Protein 7L7W (pdb70)

B-factor: mean 72.78, std 14.43, range [41.67, 129.22]

Structure (mmCIF, N/CA/C/O backbone):
data_7L7W
#
_entry.id   7L7W
#
_cell.length_a   114.257
_cell.length_b   114.257
_cell.length_c   59.855
_cell.angle_alpha   90.000
_cell.angle_beta   90.000
_cell.angle_gamma   120.000
#
_symmetry.space_group_name_H-M   'H 3'
#
loop_
_entity.id
_entity.type
_entity.pdbx_description
1 polymer 'Probable disease resistance protein At5g66900'
2 non-polymer 'NICKEL (II) ION'
3 water water
#
loop_
_atom_site.group_PDB
_atom_site.id
_atom_site.type_symbol
_atom_site.label_atom_id
_atom_site.label_alt_id
_atom_site.label_comp_id
_atom_site.label_asym_id
_atom_site.label_entity_id
_atom_site.label_seq_id
_atom_site.pdbx_PDB_ins_code
_atom_site.Cartn_x
_atom_site.Cartn_y
_atom_site.Cartn_z
_atom_site.occupancy
_atom_site.B_iso_or_equiv
_atom_site.auth_seq_id
_atom_site.auth_comp_id
_atom_site.auth_asym_id
_atom_site.auth_atom_id
_atom_site.pdbx_PDB_model_num
ATOM 1 N N . SER A 1 14 ? -42.107 24.699 12.901 1.00 96.81 11 SER A N 1
ATOM 2 C CA . SER A 1 14 ? -42.164 23.398 13.568 1.00 109.45 11 SER A CA 1
ATOM 3 C C . SER A 1 14 ? -41.972 22.192 12.603 1.00 110.63 11 SER A C 1
ATOM 4 O O . SER A 1 14 ? -42.089 21.031 13.027 1.00 107.70 11 SER A O 1
ATOM 7 N N . ILE A 1 15 ? -41.647 22.464 11.330 1.00 108.47 12 ILE A N 1
ATOM 8 C CA . ILE A 1 15 ? -41.237 21.431 10.370 1.00 112.31 12 ILE A CA 1
ATOM 9 C C . ILE A 1 15 ? -40.090 21.983 9.523 1.00 111.73 12 ILE A C 1
ATOM 10 O O . ILE A 1 15 ? -40.114 23.151 9.121 1.00 106.38 12 ILE A O 1
ATOM 15 N N . GLY A 1 16 ? -39.082 21.154 9.266 1.00 112.71 13 GLY A N 1
ATOM 16 C CA . GLY A 1 16 ? -37.866 21.628 8.632 1.00 100.49 13 GLY A CA 1
ATOM 17 C C . GLY A 1 16 ? -37.234 20.601 7.714 1.00 103.01 13 GLY A C 1
ATOM 18 O O . GLY A 1 16 ? -37.286 19.391 7.955 1.00 103.51 13 GLY A O 1
ATOM 19 N N . GLU A 1 17 ? -36.631 21.114 6.648 1.00 100.08 14 GLU A N 1
ATOM 20 C CA . GLU A 1 17 ? -35.811 20.315 5.754 1.00 100.43 14 GLU A CA 1
ATOM 21 C C . GLU A 1 17 ? -34.424 20.143 6.385 1.00 108.49 14 GLU A C 1
ATOM 22 O O . GLU A 1 17 ? -33.798 21.125 6.807 1.00 101.81 14 GLU A O 1
ATOM 28 N N . ALA A 1 18 ? -33.959 18.888 6.464 1.00 102.33 15 ALA A N 1
ATOM 29 C CA . ALA A 1 18 ? -32.831 18.508 7.316 1.00 93.03 15 ALA A CA 1
ATOM 30 C C . ALA A 1 18 ? -31.486 18.793 6.655 1.00 91.30 15 ALA A C 1
ATOM 31 O O . ALA A 1 18 ? -31.222 18.327 5.545 1.00 94.68 15 ALA A O 1
ATOM 33 N N . VAL A 1 19 ? -30.619 19.529 7.349 1.00 87.54 16 VAL A N 1
ATOM 34 C CA . VAL A 1 19 ? -29.296 19.840 6.814 1.00 86.33 16 VAL A CA 1
ATOM 35 C C . VAL A 1 19 ? -28.195 19.590 7.852 1.00 85.41 16 VAL A C 1
ATOM 36 O O . VAL A 1 19 ? -27.263 18.828 7.583 1.00 77.89 16 VAL A O 1
ATOM 40 N N . PHE A 1 20 ? -28.270 20.213 9.038 1.00 83.14 17 PHE A N 1
ATOM 41 C CA . PHE A 1 20 ? -27.370 19.818 10.128 1.00 72.57 17 PHE A CA 1
ATOM 42 C C . PHE A 1 20 ? -27.488 18.328 10.410 1.00 72.04 17 PHE A C 1
ATOM 43 O O . PHE A 1 20 ? -26.481 17.616 10.496 1.00 78.49 17 PHE A O 1
ATOM 51 N N . SER A 1 21 ? -28.721 17.842 10.558 1.00 72.72 18 SER A N 1
ATOM 52 C CA . SER A 1 21 ? -28.942 16.447 10.902 1.00 72.93 18 SER A CA 1
ATOM 53 C C . SER A 1 21 ? -28.599 15.519 9.742 1.00 74.39 18 SER A C 1
ATOM 54 O O . SER A 1 21 ? -28.167 14.380 9.968 1.00 68.06 18 SER A O 1
ATOM 57 N N . LYS A 1 22 ? -28.733 15.996 8.502 1.00 69.09 19 LYS A N 1
ATOM 58 C CA . LYS A 1 22 ? -28.342 15.183 7.352 1.00 70.57 19 LYS A CA 1
ATOM 59 C C . LYS A 1 22 ? -26.823 14.997 7.306 1.00 75.52 19 LYS A C 1
ATOM 60 O O . LYS A 1 22 ? -26.305 13.865 7.186 1.00 74.88 19 LYS A O 1
ATOM 66 N N . LEU A 1 23 ? -26.095 16.108 7.425 1.00 67.70 20 LEU A N 1
ATOM 67 C CA . LEU A 1 23 ? -24.645 16.058 7.483 1.00 72.51 20 LEU A CA 1
ATOM 68 C C . LEU A 1 23 ? -24.144 15.299 8.709 1.00 72.00 20 LEU A C 1
ATOM 69 O O . LEU A 1 23 ? -23.053 14.729 8.670 1.00 69.17 20 LEU A O 1
ATOM 74 N N . LEU A 1 24 ? -24.921 15.248 9.791 1.00 67.11 21 LEU A N 1
ATOM 75 C CA . LEU A 1 24 ? -24.470 14.459 10.934 1.00 61.93 21 LEU A CA 1
ATOM 76 C C . LEU A 1 24 ? -24.726 12.965 10.734 1.00 68.56 21 LEU A C 1
ATOM 77 O O . LEU A 1 24 ? -23.916 12.131 11.161 1.00 70.37 21 LEU A O 1
ATOM 82 N N . LYS A 1 25 ? -25.849 12.603 10.107 1.00 64.80 22 LYS A N 1
ATOM 83 C CA . LYS A 1 25 ? -26.118 11.196 9.863 1.00 67.94 22 LYS A CA 1
ATOM 84 C C . LYS A 1 25 ? -25.080 10.601 8.925 1.00 72.85 22 LYS A C 1
ATOM 85 O O . LYS A 1 25 ? -24.699 9.426 9.077 1.00 71.60 22 LYS A O 1
ATOM 91 N N . VAL A 1 26 ? -24.603 11.392 7.958 1.00 63.83 23 VAL A N 1
ATOM 92 C CA . VAL A 1 26 ? -23.550 10.878 7.082 1.00 64.88 23 VAL A CA 1
ATOM 93 C C . VAL A 1 26 ? -22.311 10.520 7.898 1.00 71.23 23 VAL A C 1
ATOM 94 O O . VAL A 1 26 ? -21.724 9.437 7.744 1.00 68.73 23 VAL A O 1
ATOM 98 N N . VAL A 1 27 ? -21.902 11.431 8.784 1.00 61.46 24 VAL A N 1
ATOM 99 C CA . VAL A 1 27 ? -20.690 11.227 9.568 1.00 66.26 24 VAL A CA 1
ATOM 100 C C . VAL A 1 27 ? -20.854 10.028 10.502 1.00 66.47 24 VAL A C 1
ATOM 101 O O . VAL A 1 27 ? -19.899 9.271 10.738 1.00 58.13 24 VAL A O 1
ATOM 105 N N . ILE A 1 28 ? -22.072 9.816 11.018 1.00 64.08 25 ILE A N 1
ATOM 106 C CA . ILE A 1 28 ? -22.302 8.660 11.879 1.00 61.93 25 ILE A CA 1
ATOM 107 C C . ILE A 1 28 ? -22.175 7.376 11.078 1.00 69.11 25 ILE A C 1
ATOM 108 O O . ILE A 1 28 ? -21.470 6.436 11.484 1.00 62.59 25 ILE A O 1
ATOM 113 N N A ASP A 1 29 ? -22.830 7.311 9.918 0.75 68.04 26 ASP A N 1
ATOM 114 N N B ASP A 1 29 ? -22.866 7.291 9.935 0.25 67.88 26 ASP A N 1
ATOM 115 C CA A ASP A 1 29 ? -22.806 6.081 9.138 0.75 66.11 26 ASP A CA 1
ATOM 116 C CA B ASP A 1 29 ? -22.803 6.078 9.125 0.25 66.47 26 ASP A CA 1
ATOM 117 C C A ASP A 1 29 ? -21.406 5.759 8.646 0.75 65.74 26 ASP A C 1
ATOM 118 C C B ASP A 1 29 ? -21.366 5.757 8.743 0.25 66.93 26 ASP A C 1
ATOM 119 O O A ASP A 1 29 ? -21.068 4.581 8.476 0.75 66.78 26 ASP A O 1
ATOM 120 O O B ASP A 1 29 ? -20.955 4.591 8.762 0.25 66.41 26 ASP A O 1
ATOM 129 N N . GLU A 1 30 ? -20.579 6.783 8.418 1.00 65.38 27 GLU A N 1
ATOM 130 C CA . GLU A 1 30 ? -19.195 6.537 8.031 1.00 63.29 27 GLU A CA 1
ATOM 131 C C . GLU A 1 30 ? -18.346 6.107 9.221 1.00 60.78 27 GLU A C 1
ATOM 132 O O . GLU A 1 30 ? -17.469 5.253 9.073 1.00 57.35 27 GLU A O 1
ATOM 138 N N . ALA A 1 31 ? -18.562 6.702 10.398 1.00 61.23 28 ALA A N 1
ATOM 139 C CA . ALA A 1 31 ? -17.747 6.328 11.551 1.00 53.12 28 ALA A CA 1
ATOM 140 C C . ALA A 1 31 ? -18.058 4.915 12.003 1.00 61.16 28 ALA A C 1
ATOM 141 O O . ALA A 1 31 ? -17.157 4.178 12.416 1.00 61.83 28 ALA A O 1
ATOM 143 N N . LYS A 1 32 ? -19.335 4.522 11.942 1.00 64.79 29 LYS A N 1
ATOM 144 C CA . LYS A 1 32 ? -19.732 3.217 12.455 1.00 60.42 29 LYS A CA 1
ATOM 145 C C . LYS A 1 32 ? -18.978 2.088 11.750 1.00 66.86 29 LYS A C 1
ATOM 146 O O . LYS A 1 32 ? -18.710 1.045 12.365 1.00 62.33 29 LYS A O 1
ATOM 152 N N . LYS A 1 33 ? -18.573 2.306 10.488 1.00 58.28 30 LYS A N 1
ATOM 153 C CA . LYS A 1 33 ? -17.923 1.264 9.697 1.00 56.73 30 LYS A CA 1
ATOM 154 C C . LYS A 1 33 ? -16.624 0.765 10.337 1.00 68.70 30 LYS A C 1
ATOM 155 O O . LYS A 1 33 ? -16.240 -0.389 10.124 1.00 78.31 30 LYS A O 1
ATOM 161 N N . PHE A 1 34 ? -15.935 1.600 11.120 1.00 66.93 31 PHE A N 1
ATOM 162 C CA . PHE A 1 34 ? -14.641 1.224 11.710 1.00 62.89 31 PHE A CA 1
ATOM 163 C C . PHE A 1 34 ? -14.837 0.577 13.086 1.00 61.87 31 PHE A C 1
ATOM 164 O O . PHE A 1 34 ? -14.363 1.073 14.116 1.00 64.33 31 PHE A O 1
ATOM 172 N N . LYS A 1 35 ? -15.544 -0.561 13.088 1.00 66.01 32 LYS A N 1
ATOM 173 C CA . LYS A 1 35 ? -15.911 -1.206 14.348 1.00 63.44 32 LYS A CA 1
ATOM 174 C C . LYS A 1 35 ? -14.692 -1.510 15.209 1.00 63.50 32 LYS A C 1
ATOM 175 O O . LYS A 1 35 ? -14.727 -1.314 16.431 1.00 60.76 32 LYS A O 1
ATOM 181 N N . ALA A 1 36 ? -13.586 -1.942 14.588 1.00 62.07 33 ALA A N 1
ATOM 182 C CA . ALA A 1 36 ? -12.407 -2.329 15.363 1.00 55.20 33 ALA A CA 1
ATOM 183 C C . ALA A 1 36 ? -11.826 -1.168 16.158 1.00 57.39 33 ALA A C 1
ATOM 184 O O . ALA A 1 36 ? -11.266 -1.389 17.238 1.00 56.73 33 ALA A O 1
ATOM 186 N N . PHE A 1 37 ? -11.972 0.074 15.665 1.00 59.08 34 PHE A N 1
ATOM 187 C CA . PHE A 1 37 ? -11.345 1.259 16.266 1.00 57.88 34 PHE A CA 1
ATOM 188 C C . PHE A 1 37 ? -12.386 1.973 17.121 1.00 60.17 34 PHE A C 1
ATOM 189 O O . PHE A 1 37 ? -13.267 2.666 16.604 1.00 61.67 34 PHE A O 1
ATOM 197 N N . LYS A 1 38 ? -12.276 1.812 18.436 1.00 60.29 35 LYS A N 1
ATOM 198 C CA . LYS A 1 38 ? -13.371 2.191 19.323 1.00 60.35 35 LYS A CA 1
ATOM 199 C C . LYS A 1 38 ? -13.541 3.695 19.519 1.00 65.45 35 LYS A C 1
ATOM 200 O O . LYS A 1 38 ? -14.689 4.144 19.643 1.00 63.57 35 LYS A O 1
ATOM 206 N N . PRO A 1 39 ? -12.467 4.508 19.583 1.00 64.76 36 PRO A N 1
ATOM 207 C CA . PRO A 1 39 ? -12.679 5.969 19.668 1.00 54.25 36 PRO A CA 1
ATOM 208 C C . PRO A 1 39 ? -13.594 6.500 18.584 1.00 56.64 36 PRO A C 1
ATOM 209 O O . PRO A 1 39 ? -14.318 7.479 18.809 1.00 57.51 36 PRO A O 1
ATOM 213 N N . LEU A 1 40 ? -13.603 5.871 17.412 1.00 56.42 37 LEU A N 1
ATOM 214 C CA . LEU A 1 40 ? -14.552 6.260 16.381 1.00 56.01 37 LEU A CA 1
ATOM 215 C C . LEU A 1 40 ? -15.908 5.585 16.590 1.00 63.55 37 LEU A C 1
ATOM 216 O O . LEU A 1 40 ? -16.910 6.259 16.852 1.00 63.32 3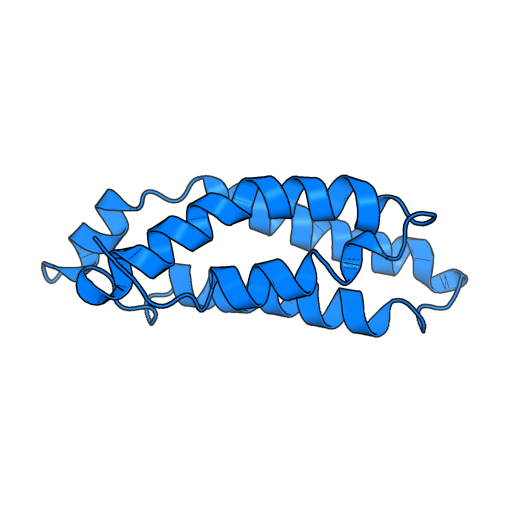7 LEU A O 1
ATOM 221 N N . SER A 1 41 ? -15.950 4.249 16.504 1.00 63.94 38 SER A N 1
ATOM 222 C CA . SER A 1 41 ? -17.210 3.523 16.342 1.00 59.39 38 SER A CA 1
ATOM 223 C C . SER A 1 41 ? -17.989 3.350 17.639 1.00 58.16 38 SER A C 1
ATOM 224 O O . SER A 1 41 ? -19.188 3.046 17.591 1.00 63.74 38 SER A O 1
ATOM 227 N N . LYS A 1 42 ? -17.349 3.524 18.789 1.00 58.30 39 LYS A N 1
ATOM 228 C CA . LYS A 1 42 ? -18.082 3.503 20.045 1.00 60.02 39 LYS A CA 1
ATOM 229 C C . LYS A 1 42 ? -18.202 4.934 20.569 1.00 68.97 39 LYS A C 1
ATOM 230 O O . LYS A 1 42 ? -19.306 5.489 20.621 1.00 73.37 39 LYS A O 1
ATOM 236 N N . ASP A 1 43 ? -17.067 5.557 20.903 1.00 62.31 40 ASP A N 1
ATOM 237 C CA . ASP A 1 43 ? -17.085 6.822 21.638 1.00 68.38 40 ASP A CA 1
ATOM 238 C C . ASP A 1 43 ? -17.655 7.966 20.797 1.00 70.51 40 ASP A C 1
ATOM 239 O O . ASP A 1 43 ? -18.579 8.680 21.230 1.00 73.76 40 ASP A O 1
ATOM 244 N N . LEU A 1 44 ? -17.129 8.151 19.586 1.00 63.88 41 LEU A N 1
ATOM 245 C CA . LEU A 1 44 ? -17.578 9.281 18.792 1.00 57.43 41 LEU A CA 1
ATOM 246 C C . LEU A 1 44 ? -19.004 9.075 18.288 1.00 66.40 41 LEU A C 1
ATOM 247 O O . LEU A 1 44 ? -19.794 10.027 18.289 1.00 68.93 41 LEU A O 1
ATOM 252 N N . VAL A 1 45 ? -19.380 7.854 17.877 1.00 59.59 42 VAL A N 1
ATOM 253 C CA . VAL A 1 45 ? -20.754 7.729 17.399 1.00 65.82 42 VAL A CA 1
ATOM 254 C C . VAL A 1 45 ? -21.730 7.798 18.566 1.00 70.92 42 VAL A C 1
ATOM 255 O O . VAL A 1 45 ? -22.866 8.246 18.390 1.00 70.49 42 VAL A O 1
ATOM 259 N N . SER A 1 46 ? -21.316 7.422 19.778 1.00 63.80 43 SER A N 1
ATOM 260 C CA . SER A 1 46 ? -22.229 7.601 20.903 1.00 59.31 43 SER A CA 1
ATOM 261 C C . SER A 1 46 ? -22.487 9.084 21.149 1.00 64.53 43 SER A C 1
ATOM 262 O O . SER A 1 46 ? -23.643 9.511 21.319 1.00 70.01 43 SER A O 1
ATOM 265 N N . THR A 1 47 ? -21.419 9.893 21.168 1.00 60.36 44 THR A N 1
ATOM 266 C CA . THR A 1 47 ? -21.627 11.326 21.327 1.00 64.08 44 THR A CA 1
ATOM 267 C C . THR A 1 47 ? -22.464 11.901 20.189 1.00 63.16 44 THR A C 1
ATOM 268 O O . THR A 1 47 ? -23.392 12.682 20.425 1.00 62.25 44 THR A O 1
ATOM 272 N N . MET A 1 48 ? -22.174 11.495 18.954 1.00 63.98 45 MET A N 1
ATOM 273 C CA . MET A 1 48 ? -22.910 12.022 17.809 1.00 67.34 45 MET A CA 1
ATOM 274 C C . MET A 1 48 ? -24.372 11.576 17.815 1.00 65.52 45 MET A C 1
ATOM 275 O O . MET A 1 48 ? -25.240 12.298 17.318 1.00 67.60 45 MET A O 1
ATOM 280 N N . GLU A 1 49 ? -24.673 10.412 18.381 1.00 70.47 46 GLU A N 1
ATOM 281 C CA . GLU A 1 49 ? -26.056 9.975 18.448 1.00 64.58 46 GLU A CA 1
ATOM 282 C C . GLU A 1 49 ? -26.810 10.704 19.548 1.00 63.37 46 GLU A C 1
ATOM 283 O O . GLU A 1 49 ? -28.027 10.894 19.429 1.00 60.73 46 GLU A O 1
ATOM 289 N N . ILE A 1 50 ? -26.106 11.124 20.606 1.00 58.21 47 ILE A N 1
ATOM 290 C CA . ILE A 1 50 ? -26.694 12.069 21.561 1.00 59.66 47 ILE A CA 1
ATOM 291 C C . ILE A 1 50 ? -27.013 13.394 20.872 1.00 68.75 47 ILE A C 1
ATOM 292 O O . ILE A 1 50 ? -28.088 13.978 21.056 1.00 65.78 47 ILE A O 1
ATOM 297 N N . LEU A 1 51 ? -26.052 13.913 20.107 1.00 68.72 48 LEU A N 1
ATOM 298 C CA . LEU A 1 51 ? -26.226 15.216 19.477 1.00 66.91 48 LEU A CA 1
ATOM 299 C C . LEU A 1 51 ? -27.255 15.194 18.345 1.00 64.90 48 LEU A C 1
ATOM 300 O O . LEU A 1 51 ? -27.805 16.246 18.008 1.00 59.76 48 LEU A O 1
ATOM 305 N N . PHE A 1 52 ? -27.536 14.022 17.771 1.00 62.45 49 PHE A N 1
ATOM 306 C CA . PHE A 1 52 ? -28.365 13.942 16.568 1.00 67.58 49 PHE A CA 1
ATOM 307 C C . PHE A 1 52 ? -29.793 14.472 16.732 1.00 68.81 49 PHE A C 1
ATOM 308 O O . PHE A 1 52 ? -30.275 15.171 15.822 1.00 65.15 49 PHE A O 1
ATOM 316 N N . PRO A 1 53 ? -30.530 14.163 17.801 1.00 61.84 50 PRO A N 1
ATOM 317 C CA . PRO A 1 53 ? -31.881 14.733 17.910 1.00 71.25 50 PRO A CA 1
ATOM 318 C C . PRO A 1 53 ? -31.861 16.245 18.063 1.00 71.18 50 PRO A C 1
ATOM 319 O O . PRO A 1 53 ? -32.776 16.939 17.593 1.00 71.81 50 PRO A O 1
ATOM 323 N N . LEU A 1 54 ? -30.834 16.776 18.721 1.00 67.05 51 LEU A N 1
ATOM 324 C CA . LEU A 1 54 ? -30.702 18.222 18.837 1.00 66.74 51 LEU A CA 1
ATOM 325 C C . LEU A 1 54 ? -30.514 18.863 17.467 1.00 67.59 51 LEU A C 1
ATOM 326 O O . LEU A 1 54 ? -31.053 19.945 17.198 1.00 73.30 51 LEU A O 1
ATOM 331 N N . THR A 1 55 ? -29.786 18.187 16.572 1.00 69.14 52 THR A N 1
ATOM 332 C CA . THR A 1 55 ? -29.693 18.655 15.193 1.00 70.14 52 THR A CA 1
ATOM 333 C C . THR A 1 55 ? -31.031 18.544 14.498 1.00 66.96 52 THR A C 1
ATOM 334 O O . THR A 1 55 ? -31.383 19.399 13.688 1.00 78.28 52 THR A O 1
ATOM 338 N N . GLN A 1 56 ? -31.796 17.500 14.790 1.00 71.55 53 GLN A N 1
ATOM 339 C CA . GLN A 1 56 ? -33.099 17.395 14.145 1.00 71.99 5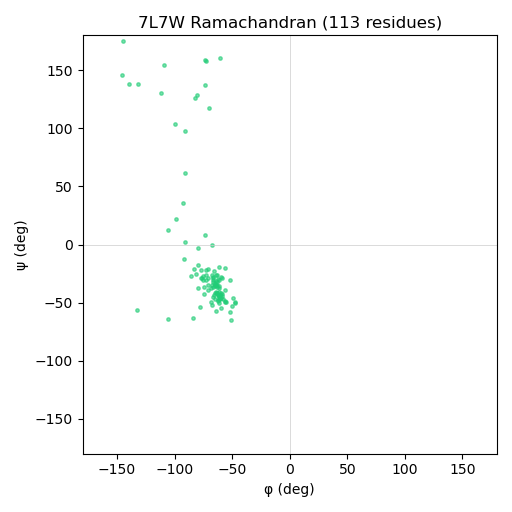3 GLN A CA 1
ATOM 340 C C . GLN A 1 56 ? -33.985 18.580 14.510 1.00 74.65 53 GLN A C 1
ATOM 341 O O . GLN A 1 56 ? -34.602 19.205 13.637 1.00 72.40 53 GLN A O 1
ATOM 347 N N . LYS A 1 57 ? -34.049 18.918 15.799 1.00 70.79 54 LYS A N 1
ATOM 348 C CA . LYS A 1 57 ? -34.958 19.987 16.186 1.00 79.47 54 LYS A CA 1
ATOM 349 C C . LYS A 1 57 ? -34.403 21.368 15.856 1.00 79.90 54 LYS A C 1
ATOM 350 O O . LYS A 1 57 ? -35.192 22.304 15.705 1.00 79.22 54 LYS A O 1
ATOM 356 N N . ILE A 1 58 ? -33.081 21.515 15.699 1.00 76.28 55 ILE A N 1
ATOM 357 C CA . ILE A 1 58 ? -32.546 22.754 15.131 1.00 71.94 55 ILE A CA 1
ATOM 358 C C . ILE A 1 58 ? -32.970 22.910 13.674 1.00 75.54 55 ILE A C 1
ATOM 359 O O . ILE A 1 58 ? -33.353 24.005 13.242 1.00 83.27 55 ILE A O 1
ATOM 364 N N . ASP A 1 59 ? -32.906 21.829 12.889 1.00 76.08 56 ASP A N 1
ATOM 365 C CA . ASP A 1 59 ? -33.367 21.914 11.503 1.00 83.91 56 ASP A CA 1
ATOM 366 C C . ASP A 1 59 ? -34.868 22.143 11.400 1.00 84.16 56 ASP A C 1
ATOM 367 O O . ASP A 1 59 ? -35.332 22.738 10.424 1.00 85.91 56 ASP A O 1
ATOM 372 N N . SER A 1 60 ? -35.650 21.619 12.343 1.00 79.70 57 SER A N 1
ATOM 373 C CA . SER A 1 60 ? -37.085 21.865 12.298 1.00 79.50 57 SER A CA 1
ATOM 374 C C . SER A 1 60 ? -37.391 23.330 12.554 1.00 84.41 57 SER A C 1
ATOM 375 O O . SER A 1 60 ? -38.405 23.836 12.076 1.00 87.90 57 SER A O 1
ATOM 378 N N . MET A 1 61 ? -36.516 24.029 13.279 1.00 77.01 58 MET A N 1
ATOM 379 C C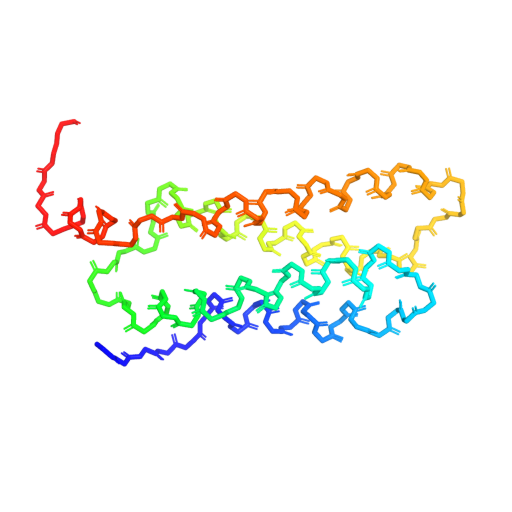A . MET A 1 61 ? -36.695 25.436 13.601 1.00 71.23 58 MET A CA 1
ATOM 380 C C . MET A 1 61 ? -36.021 26.360 12.607 1.00 74.28 58 MET A C 1
ATOM 381 O O . MET A 1 61 ? -35.522 27.418 13.003 1.00 79.09 58 MET A O 1
ATOM 386 N N . GLN A 1 62 ? -36.010 26.011 11.322 1.00 79.45 59 GLN A N 1
ATOM 387 C CA . GLN A 1 62 ? -35.238 26.795 10.363 1.00 86.28 59 GLN A CA 1
ATOM 388 C C . GLN A 1 62 ? -35.778 28.210 10.192 1.00 89.99 59 GLN A C 1
ATOM 389 O O . GLN A 1 62 ? -35.028 29.102 9.773 1.00 85.97 59 GLN A O 1
ATOM 395 N N . LYS A 1 63 ? -37.054 28.436 10.515 1.00 91.34 60 LYS A N 1
ATOM 396 C CA . LYS A 1 63 ? -37.625 29.780 10.444 1.00 94.64 60 LYS A CA 1
ATOM 397 C C . LYS A 1 63 ? -37.213 30.633 11.646 1.00 89.56 60 LYS A C 1
ATOM 398 O O . LYS A 1 63 ? -36.677 31.736 11.484 1.00 90.53 60 LYS A O 1
ATOM 404 N N . GLU A 1 64 ? -37.460 30.131 12.861 1.00 84.38 61 GLU A N 1
ATOM 405 C CA . GLU A 1 64 ? -37.187 30.875 14.087 1.00 86.30 61 GLU A CA 1
ATOM 406 C C . GLU A 1 64 ? -35.709 31.160 14.301 1.00 84.86 61 GLU A C 1
ATOM 407 O O . GLU A 1 64 ? -35.373 32.123 15.001 1.00 79.90 61 GLU A O 1
ATOM 413 N N . LEU A 1 65 ? -34.823 30.338 13.751 1.00 82.66 62 LEU A N 1
ATOM 414 C CA . LEU A 1 65 ? -33.391 30.563 13.847 1.00 80.31 62 LEU A CA 1
ATOM 415 C C . LEU A 1 65 ? -32.849 30.976 12.490 1.00 77.77 62 LEU A C 1
ATOM 416 O O . LEU A 1 65 ? -33.428 30.658 11.448 1.00 86.94 62 LEU A O 1
ATOM 421 N N . ASP A 1 66 ? -31.741 31.696 12.508 1.00 69.04 63 ASP A N 1
ATOM 422 C CA . ASP A 1 66 ? -30.902 31.827 11.330 1.00 85.48 63 ASP A CA 1
ATOM 423 C C . ASP A 1 66 ? -29.594 31.103 11.616 1.00 92.53 63 ASP A C 1
ATOM 424 O O . ASP A 1 66 ? -28.971 31.304 12.671 1.00 89.22 63 ASP A O 1
ATOM 429 N N . PHE A 1 67 ? -29.194 30.257 10.693 1.00 88.63 64 PHE A N 1
ATOM 430 C CA . PHE A 1 67 ? -28.021 29.454 10.966 1.00 86.72 64 PHE A CA 1
ATOM 431 C C . PHE A 1 67 ? -26.699 30.261 10.896 1.00 85.48 64 PHE A C 1
ATOM 432 O O . PHE A 1 67 ? -25.616 29.668 11.001 1.00 89.13 64 PHE A O 1
ATOM 440 N N . GLY A 1 68 ? -26.733 31.590 10.767 1.00 83.99 65 GLY A N 1
ATOM 441 C CA . GLY A 1 68 ? -25.500 32.347 10.682 1.00 76.01 65 GLY A CA 1
ATOM 442 C C . GLY A 1 68 ? -24.869 32.676 12.014 1.00 76.49 65 GLY A C 1
ATOM 443 O O . GLY A 1 68 ? -23.671 32.964 12.062 1.00 76.60 65 GLY A O 1
ATOM 444 N N . VAL A 1 69 ? -25.640 32.648 13.101 1.00 83.33 66 VAL A N 1
ATOM 445 C CA . VAL A 1 69 ? -25.081 33.055 14.388 1.00 78.24 66 VAL A CA 1
ATOM 446 C C . VAL A 1 69 ? -23.899 32.166 14.775 1.00 71.66 66 VAL A C 1
ATOM 447 O O . VAL A 1 69 ? -23.732 31.048 14.271 1.00 72.85 66 VAL A O 1
ATOM 451 N N . LYS A 1 70 ? -23.076 32.677 15.699 1.00 72.12 67 LYS A N 1
ATOM 452 C CA . LYS A 1 70 ? -21.781 32.060 15.980 1.00 71.81 67 LYS A CA 1
ATOM 453 C C . LYS A 1 70 ? -21.928 30.654 16.553 1.00 78.17 67 LYS A C 1
ATOM 454 O O . LYS A 1 70 ? -21.086 29.785 16.289 1.00 79.65 67 LYS A O 1
ATOM 460 N N . GLU A 1 71 ? -22.997 30.396 17.305 1.00 77.87 68 GLU A N 1
ATOM 461 C CA . GLU A 1 71 ? -23.202 29.055 17.833 1.00 76.29 68 GLU A CA 1
ATOM 462 C C . GLU A 1 71 ? -23.477 28.061 16.710 1.00 75.50 68 GLU A C 1
ATOM 463 O O . GLU A 1 71 ? -22.871 26.987 16.669 1.00 78.15 68 GLU A O 1
ATOM 469 N N . LEU A 1 72 ? -24.345 28.414 15.759 1.00 72.21 69 LEU A N 1
ATOM 470 C CA . LEU A 1 72 ? -24.667 27.471 14.687 1.00 75.32 69 LEU A CA 1
ATOM 471 C C . LEU A 1 72 ? -23.547 27.374 13.647 1.00 76.27 69 LEU A C 1
ATOM 472 O O . LEU A 1 72 ? -23.353 26.316 13.028 1.00 77.17 69 LEU A O 1
ATOM 477 N N . LYS A 1 73 ? -22.777 28.445 13.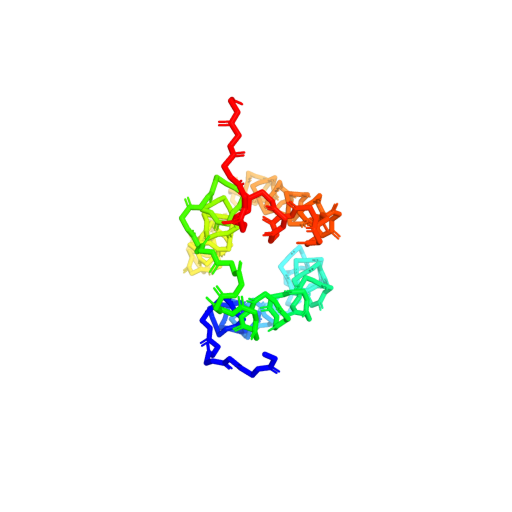468 1.00 77.09 70 LYS A N 1
ATOM 478 C CA . LYS A 1 73 ? -21.601 28.344 12.622 1.00 79.19 70 LYS A CA 1
ATOM 479 C C . LYS A 1 73 ? -20.556 27.430 13.259 1.00 76.01 70 LYS A C 1
ATOM 480 O O . LYS A 1 73 ? -19.891 26.659 12.553 1.00 75.94 70 LYS A O 1
ATOM 486 N N . GLU A 1 74 ? -20.441 27.442 14.592 1.00 70.14 71 GLU A N 1
ATOM 487 C CA . GLU A 1 74 ? -19.512 26.514 15.227 1.00 72.89 71 GLU A CA 1
ATOM 488 C C . GLU A 1 74 ? -20.056 25.087 15.253 1.00 75.50 71 GLU A C 1
ATOM 489 O O . GLU A 1 74 ? -19.272 24.135 15.262 1.00 77.29 71 GLU A O 1
ATOM 495 N N . LEU A 1 75 ? -21.378 24.908 15.259 1.00 73.14 72 LEU A N 1
ATOM 496 C CA . LEU A 1 75 ? -21.932 23.569 15.079 1.00 68.71 72 LEU A CA 1
ATOM 497 C C . LEU A 1 75 ? -21.550 23.015 13.714 1.00 72.08 72 LEU A C 1
ATOM 498 O O . LEU A 1 75 ? -21.097 21.862 13.597 1.00 68.43 72 LEU A O 1
ATOM 503 N N . ARG A 1 76 ? -21.759 23.824 12.665 1.00 67.42 73 ARG A N 1
ATOM 504 C CA . ARG A 1 76 ? -21.277 23.491 11.327 1.00 67.78 73 ARG A CA 1
ATOM 505 C C . ARG A 1 76 ? -19.813 23.043 11.368 1.00 74.66 73 ARG A C 1
ATOM 506 O O . ARG A 1 76 ? -19.459 21.962 10.873 1.00 66.80 73 ARG A O 1
ATOM 514 N N . ASP A 1 77 ? -18.961 23.844 12.013 1.00 68.25 74 ASP A N 1
ATOM 515 C CA . ASP A 1 77 ? -17.522 23.610 11.946 1.00 70.85 74 ASP A CA 1
ATOM 516 C C . ASP A 1 77 ? -17.093 22.387 12.753 1.00 71.81 74 ASP A C 1
ATOM 517 O O . ASP A 1 77 ? -16.118 21.706 12.384 1.00 64.04 74 ASP A O 1
ATOM 522 N N . THR A 1 78 ? -17.808 22.074 13.841 1.00 60.90 75 THR A N 1
ATOM 523 C CA . THR A 1 78 ? -17.457 20.889 14.613 1.00 64.94 75 THR A CA 1
ATOM 524 C C . THR A 1 78 ? -17.889 19.620 13.890 1.00 59.65 75 THR A C 1
ATOM 525 O O . THR A 1 78 ? -17.115 18.648 13.813 1.00 60.76 75 THR A O 1
ATOM 529 N N . ILE A 1 79 ? -19.097 19.625 13.314 1.00 65.32 76 ILE A N 1
ATOM 530 C CA . ILE A 1 79 ? -19.523 18.471 12.526 1.00 62.79 76 ILE A CA 1
ATOM 531 C C . ILE A 1 79 ? -18.608 18.288 11.319 1.00 65.16 76 ILE A C 1
ATOM 532 O O . ILE A 1 79 ? -18.325 17.156 10.906 1.00 60.47 76 ILE A O 1
ATOM 537 N N . GLU A 1 80 ? -18.076 19.388 10.767 1.00 68.16 77 GLU A N 1
ATOM 538 C CA . GLU A 1 80 ? -17.177 19.255 9.624 1.00 62.19 77 GLU A CA 1
ATOM 539 C C . GLU A 1 80 ? -15.795 18.760 10.034 1.00 61.80 77 GLU A C 1
ATOM 5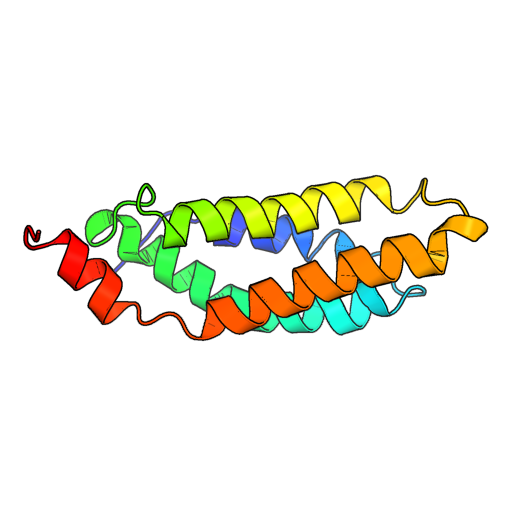40 O O . GLU A 1 80 ? -15.138 18.057 9.253 1.00 63.34 77 GLU A O 1
ATOM 546 N N . ARG A 1 81 ? -15.336 19.087 11.246 1.00 59.40 78 ARG A N 1
ATOM 547 C CA . ARG A 1 81 ? -14.110 18.450 11.728 1.00 51.32 78 ARG A CA 1
ATOM 548 C C . ARG A 1 81 ? -14.307 16.945 11.907 1.00 65.66 78 ARG A C 1
ATOM 549 O O . ARG A 1 81 ? -13.435 16.148 11.532 1.00 60.12 78 ARG A O 1
ATOM 557 N N . ALA A 1 82 ? -15.457 16.529 12.458 1.00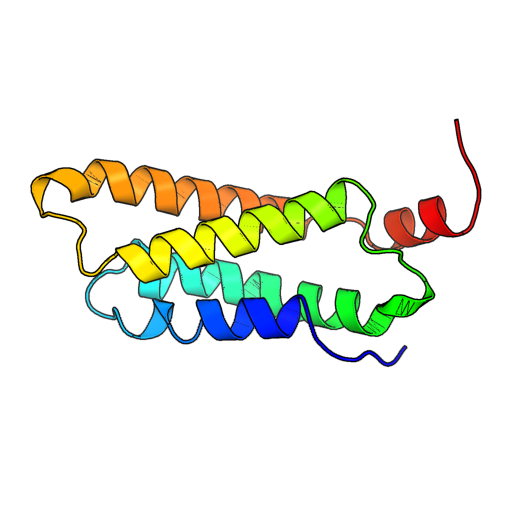 65.60 79 ALA A N 1
ATOM 558 C CA . ALA A 1 82 ? -15.716 15.092 12.526 1.00 59.38 79 ALA A CA 1
ATOM 559 C C . ALA A 1 82 ? -15.711 14.476 11.131 1.00 59.04 79 ALA A C 1
ATOM 560 O O . ALA A 1 82 ? -15.139 13.400 10.923 1.00 60.13 79 ALA A O 1
ATOM 562 N N . ASP A 1 83 ? -16.322 15.155 10.158 1.00 58.83 80 ASP A N 1
ATOM 563 C CA . ASP A 1 83 ? -16.391 14.617 8.802 1.00 56.41 80 ASP A CA 1
ATOM 564 C C . ASP A 1 83 ? -14.994 14.426 8.222 1.00 62.74 80 ASP A C 1
ATOM 565 O O . ASP A 1 83 ? -14.653 13.344 7.722 1.00 63.50 80 ASP A O 1
ATOM 570 N N . VAL A 1 84 ? -14.163 15.464 8.300 1.00 56.91 81 VAL A N 1
ATOM 571 C CA . VAL A 1 84 ? -12.817 15.394 7.741 1.00 56.95 81 VAL A CA 1
ATOM 572 C C . VAL A 1 84 ? -12.006 14.295 8.417 1.00 59.61 81 VAL A C 1
ATOM 573 O O . VAL A 1 84 ? -11.300 13.516 7.749 1.00 59.65 81 VAL A O 1
ATOM 577 N N . ALA A 1 85 ? -12.091 14.213 9.752 1.00 55.61 82 ALA A N 1
ATOM 578 C CA . ALA A 1 85 ? -11.329 13.209 10.485 1.00 56.78 82 ALA A CA 1
ATOM 579 C C . ALA A 1 85 ? -11.756 11.801 10.088 1.00 60.09 82 ALA A C 1
ATOM 580 O O . ALA A 1 85 ? -10.910 10.919 9.858 1.00 58.57 82 ALA A O 1
ATOM 582 N N . VAL A 1 86 ? -13.066 11.578 9.974 1.00 54.88 83 VAL A N 1
ATOM 583 C CA . VAL A 1 86 ? -13.558 10.259 9.598 1.00 60.38 83 VAL A CA 1
ATOM 584 C C . VAL A 1 86 ? -13.094 9.899 8.197 1.00 58.77 83 VAL A C 1
ATOM 585 O O . VAL A 1 86 ? -12.715 8.753 7.927 1.00 56.73 83 VAL A O 1
ATOM 589 N N . ARG A 1 87 ? -13.118 10.863 7.277 1.00 57.81 84 ARG A N 1
ATOM 590 C CA . ARG A 1 87 ? -12.748 10.509 5.916 1.00 59.51 84 ARG A CA 1
ATOM 591 C C . ARG A 1 87 ? -11.256 10.271 5.780 1.00 61.47 84 ARG A C 1
ATOM 592 O O . ARG A 1 87 ? -10.848 9.562 4.855 1.00 61.34 84 ARG A O 1
ATOM 600 N N . LYS A 1 88 ? -10.437 10.814 6.695 1.00 60.69 85 LYS A N 1
ATOM 601 C CA . LYS A 1 88 ? -9.001 10.578 6.583 1.00 57.84 85 LYS A CA 1
ATOM 602 C C . LYS A 1 88 ? -8.545 9.353 7.383 1.00 59.35 85 LYS A C 1
ATOM 603 O O . LYS A 1 88 ? -7.404 8.913 7.223 1.00 51.28 85 LYS A O 1
ATOM 609 N N . PHE A 1 89 ? -9.390 8.802 8.259 1.00 63.19 86 PHE A N 1
ATOM 610 C CA . PHE A 1 89 ? -8.949 7.678 9.096 1.00 56.06 86 PHE A CA 1
ATOM 611 C C . PHE A 1 89 ? -8.261 6.537 8.353 1.00 57.01 86 PHE A C 1
ATOM 612 O O . PHE A 1 89 ? -7.221 6.059 8.851 1.00 55.72 86 PHE A O 1
ATOM 620 N N . PRO A 1 90 ? -8.757 6.037 7.219 1.00 56.62 87 PRO A N 1
ATOM 621 C CA . PRO A 1 90 ? -8.070 4.922 6.544 1.00 47.81 87 PRO A CA 1
ATOM 622 C C . PRO A 1 90 ? -6.610 5.196 6.198 1.00 57.70 87 PRO A C 1
ATOM 623 O O . PRO A 1 90 ? -5.845 4.243 5.988 1.00 59.48 87 PRO A O 1
ATOM 627 N N . ARG A 1 91 ? -6.184 6.451 6.131 1.00 49.82 88 ARG A N 1
ATOM 628 C CA . ARG A 1 91 ? -4.782 6.736 5.870 1.00 47.70 88 ARG A CA 1
ATOM 629 C C . ARG A 1 91 ? -4.035 7.219 7.107 1.00 48.26 88 ARG A C 1
ATOM 630 O O . ARG A 1 91 ? -2.895 7.663 6.990 1.00 60.28 88 ARG A O 1
ATOM 638 N N . VAL A 1 92 ? -4.620 7.100 8.296 1.00 48.54 89 VAL A N 1
ATOM 639 C CA . VAL A 1 92 ? -3.854 7.344 9.516 1.00 47.60 89 VAL A CA 1
ATOM 640 C C . VAL A 1 92 ? -2.849 6.200 9.690 1.00 53.10 89 VAL A C 1
ATOM 641 O O . VAL A 1 92 ? -3.234 5.034 9.829 1.00 55.06 89 VAL A O 1
ATOM 645 N N . LYS A 1 93 ? -1.556 6.527 9.661 1.00 54.15 90 LYS A N 1
ATOM 646 C CA . LYS A 1 93 ? -0.496 5.548 9.884 1.00 49.62 90 LYS A CA 1
ATOM 647 C C . LYS A 1 93 ? -0.457 5.159 11.360 1.00 54.66 90 LYS A C 1
ATOM 648 O O . LYS A 1 93 ? -0.956 5.895 12.225 1.00 50.91 90 LYS A O 1
ATOM 654 N N . TRP A 1 94 ? 0.124 3.980 11.648 1.00 45.35 91 TRP A N 1
ATOM 655 C CA . TRP A 1 94 ? 0.021 3.428 13.005 1.00 51.49 91 TRP A CA 1
ATOM 656 C C . TRP A 1 94 ? 0.674 4.347 14.038 1.00 51.36 91 TRP A C 1
ATOM 657 O O . TRP A 1 94 ? 0.177 4.490 15.163 1.00 56.18 91 TRP A O 1
ATOM 668 N N . TYR A 1 95 ? 1.768 5.006 13.672 1.00 49.87 92 TYR A N 1
ATOM 669 C CA . TYR A 1 95 ? 2.466 5.830 14.650 1.00 55.31 92 TYR A CA 1
ATOM 670 C C . TYR A 1 95 ? 1.791 7.182 14.853 1.00 57.19 92 TYR A C 1
ATOM 671 O O . TYR A 1 95 ? 2.231 7.953 15.707 1.00 59.70 92 TYR A O 1
ATOM 680 N N . GLU A 1 96 ? 0.734 7.480 14.106 1.00 57.82 93 GLU A N 1
ATOM 681 C CA . GLU A 1 96 ? -0.123 8.628 14.377 1.00 60.20 93 GLU A CA 1
ATOM 682 C C . GLU A 1 96 ? -1.305 8.298 15.298 1.00 60.66 93 GLU A C 1
ATOM 683 O O . GLU A 1 96 ? -2.095 9.205 15.612 1.00 59.76 93 GLU A O 1
ATOM 689 N N . GLU A 1 97 ? -1.418 7.054 15.789 1.00 54.52 94 GLU A N 1
ATOM 690 C CA . GLU A 1 97 ? -2.602 6.693 16.575 1.00 63.82 94 GLU A CA 1
ATOM 691 C C . GLU A 1 97 ? -2.884 7.696 17.697 1.00 58.58 94 GLU A C 1
ATOM 692 O O . GLU A 1 97 ? -3.918 8.373 17.682 1.00 65.84 94 GLU A O 1
ATOM 698 N N . SER A 1 98 ? -1.977 7.806 18.677 1.00 57.79 95 SER A N 1
ATOM 699 C CA . SER A 1 98 ? -2.176 8.742 19.789 1.00 64.98 95 SER A CA 1
ATOM 700 C C . SER A 1 98 ? -2.585 10.115 19.278 1.00 66.81 95 SER A C 1
ATOM 701 O O . SER A 1 98 ? -3.592 10.688 19.713 1.00 64.14 95 SER A O 1
ATOM 704 N N . GLU A 1 99 ? -1.840 10.633 18.306 1.00 67.15 96 GLU A N 1
ATOM 705 C CA . GLU A 1 99 ? -2.143 11.949 17.767 1.00 61.99 96 GLU A CA 1
ATOM 706 C C . GLU A 1 99 ? -3.599 12.031 17.353 1.00 64.77 96 GLU A C 1
ATOM 707 O O . GLU A 1 99 ? -4.378 12.851 17.864 1.00 64.80 96 GLU A O 1
ATOM 713 N N . TYR A 1 100 ? -3.984 11.132 16.448 1.00 62.86 97 TYR A N 1
ATOM 714 C CA . TYR A 1 100 ? -5.325 11.173 15.896 1.00 58.09 97 TYR A CA 1
ATOM 715 C C . TYR A 1 100 ? -6.343 10.972 16.998 1.00 60.56 97 TYR A C 1
ATOM 716 O O . TYR A 1 100 ? -7.362 11.674 17.049 1.00 60.69 97 TYR A O 1
ATOM 725 N N . THR A 1 101 ? -6.035 10.099 17.958 1.00 57.57 98 THR A N 1
ATOM 726 C CA . THR A 1 101 ? -7.026 9.856 18.988 1.00 62.18 98 THR A CA 1
ATOM 727 C C . THR A 1 101 ? -7.291 11.128 19.778 1.00 65.13 98 THR A C 1
ATOM 728 O O . THR A 1 101 ? -8.454 11.486 20.001 1.00 66.32 98 THR A O 1
ATOM 732 N N . ARG A 1 102 ? -6.230 11.880 20.105 1.00 69.30 99 ARG A N 1
ATOM 733 C CA . ARG A 1 102 ? -6.418 13.137 20.825 1.00 68.67 99 ARG A CA 1
ATOM 734 C C . ARG A 1 102 ? -7.335 14.062 20.039 1.00 65.95 99 ARG A C 1
ATOM 735 O O . ARG A 1 102 ? -8.318 14.585 20.583 1.00 67.92 99 ARG A O 1
ATOM 743 N N . LYS A 1 103 ? -7.080 14.198 18.733 1.00 64.01 100 LYS A N 1
ATOM 744 C CA . LYS A 1 103 ? -7.940 15.008 17.873 1.00 55.62 100 LYS A CA 1
ATOM 745 C C . LYS A 1 103 ? -9.392 14.528 17.955 1.00 65.34 100 LYS A C 1
ATOM 746 O O . LYS A 1 103 ? -10.307 15.314 18.232 1.00 66.02 100 LYS A O 1
ATOM 752 N N . ILE A 1 104 ? -9.611 13.215 17.809 1.00 69.37 101 ILE A N 1
ATOM 753 C CA . ILE A 1 104 ? -10.971 12.683 17.864 1.00 62.89 101 ILE A CA 1
ATOM 754 C C . ILE A 1 104 ? -11.603 13.003 19.207 1.00 65.53 101 ILE A C 1
ATOM 755 O O . ILE A 1 104 ? -12.763 13.439 19.279 1.00 61.25 101 ILE A O 1
ATOM 760 N N . GLU A 1 105 ? -10.827 12.856 20.287 1.00 64.76 102 GLU A N 1
ATOM 761 C CA . GLU A 1 105 ? -11.365 1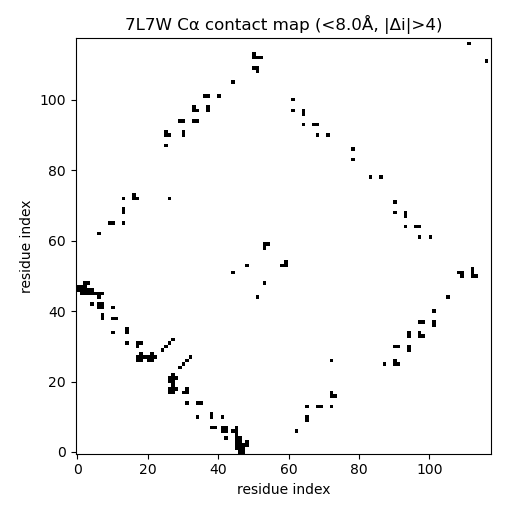3.131 21.611 1.00 65.30 102 GLU A CA 1
ATOM 762 C C . GLU A 1 105 ? -11.803 14.585 21.720 1.00 68.69 102 GLU A C 1
ATOM 763 O O . GLU A 1 105 ? -12.888 14.876 22.239 1.00 73.52 102 GLU A O 1
ATOM 769 N N . ARG A 1 106 ? -11.024 15.513 21.165 1.00 64.29 103 ARG A N 1
ATOM 770 C CA . ARG A 1 106 ? -11.442 16.886 21.357 1.00 69.54 103 ARG A CA 1
ATOM 771 C C . ARG A 1 106 ? -12.685 17.188 20.538 1.00 70.18 103 ARG A C 1
ATOM 772 O O . ARG A 1 106 ? -13.576 17.905 21.016 1.00 69.01 103 ARG A O 1
ATOM 780 N N . ILE A 1 107 ? -12.812 16.587 19.345 1.00 65.31 104 ILE A N 1
ATOM 781 C CA . ILE A 1 107 ? -14.068 16.743 18.612 1.00 64.50 104 ILE A CA 1
ATOM 782 C C . ILE A 1 107 ? -15.214 16.278 19.488 1.00 63.81 104 ILE A C 1
ATOM 783 O O . ILE A 1 107 ? -16.181 17.013 19.726 1.00 66.09 104 ILE A O 1
ATOM 788 N N . ASN A 1 108 ? -15.049 15.090 20.074 1.00 65.11 105 ASN A N 1
ATOM 789 C CA . ASN A 1 108 ? -16.021 14.531 21.003 1.00 62.80 105 ASN A CA 1
ATOM 790 C C . ASN A 1 108 ? -16.382 15.549 22.076 1.00 65.09 105 ASN A C 1
ATOM 791 O O . ASN A 1 108 ? -17.562 15.891 22.251 1.00 66.92 105 ASN A O 1
ATOM 796 N N . LYS A 1 109 ? -15.366 16.111 22.754 1.00 62.89 106 LYS A N 1
ATOM 797 C CA . LYS A 1 109 ? -15.686 16.995 23.869 1.00 70.48 106 LYS A CA 1
ATOM 798 C C . LYS A 1 109 ? -16.502 18.180 23.370 1.00 73.05 106 LYS A C 1
ATOM 799 O O . LYS A 1 109 ? -17.543 18.513 23.954 1.00 72.25 106 LYS A O 1
ATOM 805 N N . ASP A 1 110 ? -16.105 18.749 22.229 1.00 72.19 107 ASP A N 1
ATOM 806 C CA . ASP A 1 110 ? -16.801 19.921 21.717 1.00 71.60 107 ASP A CA 1
ATOM 807 C C . ASP A 1 110 ? -18.268 19.593 21.473 1.00 78.13 107 ASP A C 1
ATOM 808 O O . ASP A 1 110 ? -19.166 20.310 21.948 1.00 74.12 107 ASP A O 1
ATOM 813 N N . MET A 1 111 ? -18.527 18.445 20.829 1.00 70.37 108 MET A N 1
ATOM 814 C CA . MET A 1 111 ? -19.904 18.080 20.530 1.00 69.58 108 MET A CA 1
ATOM 815 C C . MET A 1 111 ? -20.709 17.999 21.813 1.00 71.36 108 MET A C 1
ATOM 816 O O . MET A 1 111 ? -21.800 18.580 21.913 1.00 71.08 108 MET A O 1
ATOM 821 N N . LEU A 1 112 ? -20.130 17.378 22.843 1.00 69.08 109 LEU A N 1
ATOM 822 C CA . LEU A 1 112 ? -20.857 17.238 24.093 1.00 72.52 109 LEU A CA 1
ATOM 823 C C . LEU A 1 112 ? -21.195 18.601 24.682 1.00 73.00 109 LEU A C 1
ATOM 824 O O . LEU A 1 112 ? -22.340 18.834 25.093 1.00 76.59 109 LEU A O 1
ATOM 829 N N . LYS A 1 113 ? -20.234 19.533 24.688 1.00 66.25 110 LYS A N 1
ATOM 830 C CA . LYS A 1 113 ? -20.553 20.834 25.269 1.00 78.10 110 LYS A CA 1
ATOM 831 C C . LYS A 1 113 ? -21.649 21.524 24.471 1.00 72.34 110 LYS A C 1
ATOM 832 O O . LYS A 1 113 ? -22.534 22.165 25.049 1.00 70.66 110 LYS A O 1
ATOM 838 N N . PHE A 1 114 ? -21.648 21.335 23.154 1.00 70.41 111 PHE A N 1
ATOM 839 C CA . PHE A 1 114 ? -22.685 21.935 22.338 1.00 65.74 111 PHE A CA 1
ATOM 840 C C . PHE A 1 114 ? -24.064 21.414 22.716 1.00 73.63 111 PHE A C 1
ATOM 841 O O . PHE A 1 114 ? -25.054 22.139 22.592 1.00 76.29 111 PHE A O 1
ATOM 849 N N . CYS A 1 115 ? -24.152 20.172 23.186 1.00 76.97 112 CYS A N 1
ATOM 850 C CA . CYS A 1 115 ? -25.443 19.618 23.576 1.00 78.69 112 CYS A CA 1
ATOM 851 C C . CYS A 1 115 ? -26.040 20.296 24.807 1.00 77.41 112 CYS A C 1
ATOM 852 O O . CYS A 1 115 ? -27.130 19.898 25.227 1.00 76.81 112 CYS A O 1
ATOM 855 N N . GLN A 1 116 ? -25.358 21.287 25.394 1.00 78.80 113 GLN A N 1
ATOM 856 C CA . GLN A 1 116 ? -25.919 22.130 26.445 1.00 81.37 113 GLN A CA 1
ATOM 857 C C . GLN A 1 116 ? -26.418 23.471 25.902 1.00 78.88 113 GLN A C 1
ATOM 858 O O . GLN A 1 116 ? -26.512 24.453 26.651 1.00 72.30 113 GLN A O 1
ATOM 864 N N . ILE A 1 117 ? -26.710 23.537 24.617 1.00 71.70 114 ILE A N 1
ATOM 865 C CA . ILE A 1 117 ? -27.152 24.778 24.008 1.00 71.11 114 ILE A CA 1
ATOM 866 C C . ILE A 1 117 ? -28.588 25.061 24.438 1.00 81.51 114 ILE A C 1
ATOM 867 O O . ILE A 1 117 ? -29.431 24.157 24.499 1.00 79.19 114 ILE A O 1
ATOM 872 N N . ASP A 1 118 ? -28.862 26.323 24.774 1.00 89.25 115 ASP A N 1
ATOM 873 C CA . ASP A 1 118 ? -30.211 26.785 25.116 1.00 85.50 115 ASP A CA 1
ATOM 874 C C . ASP A 1 118 ? -30.885 27.278 23.840 1.00 80.69 115 ASP A C 1
ATOM 875 O O . ASP A 1 118 ? -30.673 28.417 23.412 1.00 76.32 115 ASP A O 1
ATOM 880 N N . LEU A 1 119 ? -31.705 26.421 23.227 1.00 74.11 116 LEU A N 1
ATOM 881 C CA . LEU A 1 119 ? -32.321 26.788 21.956 1.00 78.19 116 LEU A CA 1
ATOM 882 C C . LEU A 1 119 ? -33.277 27.961 22.116 1.00 76.61 116 LEU A C 1
ATOM 883 O O . LEU A 1 119 ? -33.394 28.801 21.213 1.00 79.01 116 LEU A O 1
ATOM 888 N N . GLN A 1 120 ? -33.985 28.025 23.251 1.00 76.68 117 GLN A N 1
ATOM 889 C CA . GLN A 1 120 ? -34.942 29.111 23.446 1.00 83.85 117 GLN A CA 1
ATOM 890 C C . GLN A 1 120 ? -34.235 30.458 23.461 1.00 80.55 117 GLN A C 1
ATOM 891 O O . GLN A 1 120 ? -34.708 31.420 22.847 1.00 77.00 117 GLN A O 1
ATOM 897 N N . LEU A 1 121 ? -33.076 30.535 24.124 1.00 79.70 118 LEU A N 1
ATOM 898 C CA . LEU A 1 121 ? -32.307 31.774 24.106 1.00 74.41 118 LEU A CA 1
ATOM 899 C C . LEU A 1 121 ? -31.765 32.069 22.721 1.00 68.46 118 LEU A C 1
ATOM 900 O O . LEU A 1 121 ? -31.630 33.238 22.343 1.00 75.00 118 LEU A O 1
ATOM 905 N N . LEU A 1 122 ? -31.486 31.028 21.943 1.00 72.57 119 LEU A N 1
ATOM 906 C CA . LEU A 1 122 ? -31.006 31.209 20.578 1.00 76.06 119 LEU A CA 1
ATOM 907 C C . LEU A 1 122 ? -32.058 31.896 19.721 1.00 70.66 119 LEU A C 1
ATOM 908 O O . LEU A 1 122 ? -31.814 32.966 19.140 1.00 71.51 119 LEU A O 1
ATOM 913 N N . GLN A 1 123 ? -33.252 31.295 19.639 1.00 74.14 120 GLN A N 1
ATOM 914 C CA . GLN A 1 123 ? -34.302 31.909 18.833 1.00 80.98 120 GLN A CA 1
ATOM 915 C C . GLN A 1 123 ? -34.767 33.230 19.439 1.00 77.65 120 GLN A C 1
ATOM 916 O O . GLN A 1 123 ? -35.165 34.134 18.698 1.00 78.45 120 GLN A O 1
ATOM 922 N N . HIS A 1 124 ? -34.670 33.390 20.764 1.00 71.17 121 HIS A N 1
ATOM 923 C CA . HIS A 1 124 ? -34.956 34.686 21.363 1.00 73.90 121 HIS A CA 1
ATOM 924 C C . HIS A 1 124 ? -34.021 35.749 20.815 1.00 75.69 121 HIS A C 1
ATOM 925 O O . HIS A 1 124 ? -34.472 36.781 20.301 1.00 72.42 121 HIS A O 1
ATOM 932 N N . ARG A 1 125 ? -32.705 35.514 20.914 1.00 73.23 122 ARG A N 1
ATOM 933 C CA . ARG A 1 125 ? -31.748 36.492 20.405 1.00 74.57 122 ARG A CA 1
ATOM 934 C C . ARG A 1 125 ? -31.918 36.700 18.909 1.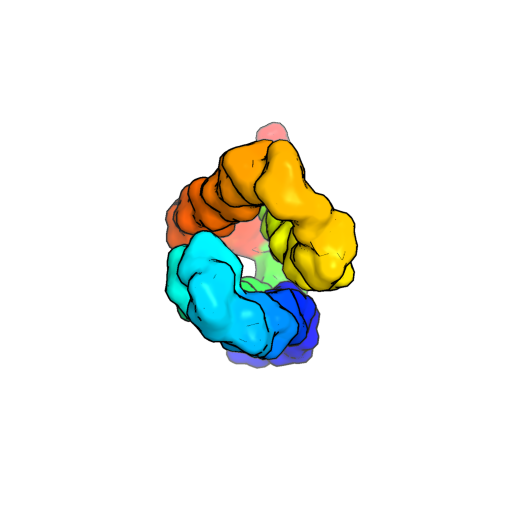00 76.64 122 ARG A C 1
ATOM 935 O O . ARG A 1 125 ? -31.488 37.734 18.385 1.00 79.06 122 ARG A O 1
ATOM 943 N N . ASN A 1 126 ? -32.564 35.757 18.214 1.00 74.08 123 ASN A N 1
ATOM 944 C CA . ASN A 1 126 ? -32.844 35.977 16.796 1.00 79.89 123 ASN A CA 1
ATOM 945 C C . ASN A 1 126 ? -34.132 36.763 16.513 1.00 81.37 123 ASN A C 1
ATOM 946 O O . ASN A 1 126 ? -34.223 37.414 15.463 1.00 84.23 123 ASN A O 1
ATOM 951 N N . GLN A 1 127 ? -35.141 36.712 17.390 1.00 76.58 124 GLN A N 1
ATOM 952 C CA . GLN A 1 127 ? -36.401 37.403 17.100 1.00 85.07 124 GLN A CA 1
ATOM 953 C C . GLN A 1 127 ? -36.344 38.890 17.436 1.00 87.07 124 GLN A C 1
ATOM 954 O O . GLN A 1 127 ? -37.084 39.689 16.848 1.00 90.17 124 GLN A O 1
ATOM 960 N N . TRP A 1 128 ? -35.481 39.273 18.366 1.00 82.63 125 TRP A N 1
ATOM 961 C CA . TRP A 1 128 ? -35.430 40.623 18.890 1.00 80.85 125 TRP A CA 1
ATOM 962 C C . TRP A 1 128 ? -33.985 41.098 18.886 1.00 88.26 125 TRP A C 1
ATOM 963 O O . TRP A 1 128 ? -33.074 40.332 19.211 1.00 93.15 125 TRP A O 1
ATOM 974 N N . SER A 1 129 ? -33.775 42.351 18.494 1.00 88.97 126 SER A N 1
ATOM 975 C CA . SER A 1 129 ? -32.422 42.870 18.357 1.00 90.69 126 SER A CA 1
ATOM 976 C C . SER A 1 129 ? -31.796 43.111 19.733 1.00 89.73 126 SER A C 1
ATOM 977 O O . SER A 1 129 ? -32.493 43.250 20.747 1.00 84.84 126 SER A O 1
ATOM 980 N N . HIS A 1 130 ? -30.451 43.164 19.760 1.00 88.31 127 HIS A N 1
ATOM 981 C CA . HIS A 1 130 ? -29.715 43.315 21.016 1.00 90.99 127 HIS A CA 1
ATOM 982 C C . HIS A 1 130 ? -28.457 44.167 20.853 1.00 103.79 127 HIS A C 1
ATOM 983 O O . HIS A 1 130 ? -28.148 44.602 19.735 1.00 109.85 127 HIS A O 1
ATOM 990 N N . PRO A 1 131 ? -27.723 44.475 21.948 1.00 110.04 128 PRO A N 1
ATOM 991 C CA . PRO A 1 131 ? -26.417 45.145 21.819 1.00 111.29 128 PRO A CA 1
ATOM 992 C C . PRO A 1 131 ? -25.210 44.199 21.905 1.00 107.01 128 PRO A C 1
ATOM 993 O O . PRO A 1 131 ? -25.261 43.169 22.582 1.00 102.96 128 PRO A O 1
#

Sequence (118 aa):
SIGEAVFSKLLKVVIDDEAKKFKAFKPLSKDLVSTMEILFPLTQKIDSMQKELDFGVKELKELRDTIERADVAVRKFPRVKWYEESEYTRKIERINKDMLKFCQIDLQLLQHRNQWSHP

Radius of gyration: 15.54 Å; Cα contacts (8 Å, |Δi|>4): 105; chains: 1; bounding box: 45×48×21 Å

GO terms:
  GO:0005829 cytosol (C, IDA)
  GO:0012505 endomembrane system (C, IDA)

Secondary structure (DSSP, 8-state):
-----SHHHHHHHHHHHHHT-TT-HIIIIIIHHHHHHHHHHHHHHHHTTTT--TTSHHHHHHHHHHHHHHHHHHHGGG--GGGHHHHHHHHHHHHHHHHHHTT--HHHHHHHHHS---

Foldseek 3Di:
DAFDADLLVLLVVLLVLQCVPVVDCLRNPQLNVLSVLLNVVSVVVRGPCPLAPCPDPLNVVSVVLSVLSVVLSVCVVVQDPVCVVVSSVSSVVSSVVSNVSSPDDVVVRSVCVVDPDD

Solvent-accessible surface area: 7506 Å² total; per-residue (Å²): 134,166,33,117,42,43,1,5,131,42,0,90,62,0,1,65,40,0,84,133,52,154,104,34,109,31,0,19,123,62,0,8,53,4,0,78,104,0,38,63,28,0,89,113,0,2,30,26,83,189,52,6,65,44,52,50,153,26,0,101,66,0,96,75,13,0,69,93,0,18,88,3,4,131,68,39,91,177,33,112,216,144,45,100,68,114,6,14,138,94,3,91,151,3,30,113,27,0,58,119,6,27,145,41,77,26,133,71,7,40,68,110,60,93,161,112,102,179

InterPro domains:
  IPR001611 Leucine-rich repeat [PF00560] (674-696)
  IPR002182 NB-ARC [PF00931] (175-304)
  IPR008808 Powdery mildew resistance protein, RPW8 domain [PF05659] (10-128)
  IPR008808 Powdery mildew resistance protein, RPW8 domain [PS51153] (1-150)
  IPR027417 P-loop containing nucleoside triphosphate hydrolase [G3DSA:3.40.50.300] (156-307)
  IPR027417 P-loop containing nucleoside triphosphate hydrolase [SSF52540] (158-418)
  IPR032675 Leucine-rich repeat domain superfamily [G3DSA:3.80.10.10] (490-804)
  IPR036388 Winged helix-like DNA-binding domain superfamily [G3DSA:1.10.10.10] (404-489)
  IPR042197 Apoptotic protease-activating factors, helical domain [G3DSA:1.10.8.430] (319-403)

Organism: Arabidopsis thaliana (NCBI:txid3702)

Nearest PDB structures (foldseek):
  7l7w-assembly1_A  TM=1.009E+00  e=4.748E-17  Arabidopsis thaliana
  7l7v-assembly1_E  TM=9.900E-01  e=3.039E-13  Arabidopsis thaliana
  7l7v-assembly2_B  TM=9.529E-01  e=2.630E-11  Arabidopsis thaliana
  7l7v-assembly1_F  TM=9.397E-01  e=3.244E-11  Arabidopsis thaliana
  7l7v-assembly2_D  TM=9.857E-01  e=1.143E-10  Arabidopsis thaliana